Protein AF-A0A6L8HW48-F1 (afdb_monomer)

Secondary structure (DSSP, 8-state):
-----PPPP--------------------------------PPPS------------GGG-EE-TTHHHHHHTT-EEEEETTEEEEEESS-HHHHHHHHHHS------TTS------STTHHHHHHHHH-

pLDDT: mean 70.38, std 26.61, range [25.64, 97.94]

Mean predicted aligned error: 16.94 Å

Foldseek 3Di:
DDDDDDDDDDDDDDDDDDDDDDDDDPPPPPDPPDDDDDPDDDDDPDDDPDDDPDDADPVQAAEDPCNVVCVVLQFDWDDDPSYTHGDDSPDPVVVVVCVVVHDDDDDPRVDDDDDADDPCSVVVCVVVPD

Solvent-accessible surface area (backbone atoms only — not comparable to full-atom values): 9449 Å² total; per-residue (Å²): 140,86,83,82,84,81,81,84,83,81,86,74,87,86,82,91,83,86,87,90,80,94,80,80,85,77,72,78,69,77,81,75,77,81,82,80,78,77,93,71,77,86,78,79,94,76,81,85,92,76,85,85,84,73,81,80,50,81,96,58,50,44,69,50,94,57,45,68,58,41,54,76,62,52,38,42,74,41,81,53,97,54,28,54,37,79,71,36,63,69,63,59,67,61,51,52,54,42,60,75,75,48,92,78,87,80,93,62,80,87,56,88,83,85,88,81,77,66,95,56,39,64,60,56,51,44,77,75,75,107

Structure (mmCIF, N/CA/C/O backbone):
data_AF-A0A6L8HW48-F1
#
_entry.id   AF-A0A6L8HW48-F1
#
loop_
_atom_site.group_PDB
_atom_site.id
_atom_site.type_symbol
_atom_site.label_atom_id
_atom_site.label_alt_id
_atom_site.label_comp_id
_atom_site.label_asym_id
_atom_site.label_entity_id
_atom_site.label_seq_id
_atom_site.pdbx_PDB_ins_code
_atom_site.Cartn_x
_atom_site.Cartn_y
_atom_site.Cartn_z
_atom_site.occupancy
_atom_site.B_iso_or_equiv
_atom_site.auth_seq_id
_atom_site.auth_comp_id
_atom_site.auth_asym_id
_atom_site.auth_atom_id
_atom_site.pdbx_PDB_model_num
ATOM 1 N N . MET A 1 1 ? -16.927 -13.728 34.373 1.00 39.91 1 MET A N 1
ATOM 2 C CA . MET A 1 1 ? -17.908 -14.530 33.615 1.00 39.91 1 MET A CA 1
ATOM 3 C C . MET A 1 1 ? -17.991 -13.922 32.229 1.00 39.91 1 MET A C 1
ATOM 5 O O . MET A 1 1 ? -18.580 -12.863 32.068 1.00 39.91 1 MET A O 1
ATOM 9 N N . ASP A 1 2 ? -17.263 -14.525 31.297 1.00 37.25 2 ASP A N 1
ATOM 10 C CA . ASP A 1 2 ? -17.068 -14.074 29.919 1.00 37.25 2 ASP A CA 1
ATOM 11 C C . ASP A 1 2 ? -18.231 -14.562 29.037 1.00 37.25 2 ASP A C 1
ATOM 13 O O . ASP A 1 2 ? -18.612 -15.732 29.106 1.00 37.25 2 ASP A O 1
ATOM 17 N N . ARG A 1 3 ? -18.834 -13.664 28.251 1.00 39.44 3 ARG A N 1
ATOM 18 C CA . ARG A 1 3 ? -19.885 -13.991 27.274 1.00 39.44 3 ARG A CA 1
ATOM 19 C C . ARG A 1 3 ? -19.333 -13.753 25.873 1.00 39.44 3 ARG A C 1
ATOM 21 O O . ARG A 1 3 ? -19.621 -12.740 25.243 1.00 39.44 3 ARG A O 1
ATOM 28 N N . GLY A 1 4 ? -18.559 -14.722 25.393 1.00 32.00 4 GLY A N 1
ATOM 29 C CA . GLY A 1 4 ? -18.129 -14.803 24.003 1.00 32.00 4 GLY A CA 1
ATOM 30 C C . GLY A 1 4 ? -19.321 -15.005 23.066 1.00 32.00 4 GLY A C 1
ATOM 31 O O . GLY A 1 4 ? -20.006 -16.029 23.116 1.00 32.00 4 GLY A O 1
ATOM 32 N N . VAL A 1 5 ? -19.556 -14.030 22.192 1.00 41.38 5 VAL A N 1
ATOM 33 C CA . VAL A 1 5 ? -20.490 -14.153 21.071 1.00 41.38 5 VAL A CA 1
ATOM 34 C C . VAL A 1 5 ? -19.797 -14.957 19.970 1.00 41.38 5 VAL A C 1
ATOM 36 O O . VAL A 1 5 ? -18.801 -14.525 19.395 1.00 41.38 5 VAL A O 1
ATOM 39 N N . ARG A 1 6 ? -20.311 -16.160 19.701 1.00 35.25 6 ARG A N 1
ATOM 40 C CA . ARG A 1 6 ? -19.894 -17.019 18.586 1.00 35.25 6 ARG A CA 1
ATOM 41 C C . ARG A 1 6 ? -20.753 -16.699 17.363 1.00 35.25 6 ARG A C 1
ATOM 43 O O . ARG A 1 6 ? -21.971 -16.839 17.429 1.00 35.25 6 ARG A O 1
ATOM 50 N N . HIS A 1 7 ? -20.131 -16.341 16.243 1.00 34.19 7 HIS A N 1
ATOM 51 C CA . HIS A 1 7 ? -20.790 -16.363 14.935 1.00 34.19 7 HIS A CA 1
ATOM 52 C C . HIS A 1 7 ? -20.607 -17.746 14.288 1.00 34.19 7 HIS A C 1
ATOM 54 O O . HIS A 1 7 ? -19.470 -18.213 14.196 1.00 34.19 7 HIS A O 1
ATOM 60 N N . PRO A 1 8 ? -21.678 -18.427 13.837 1.00 33.81 8 PRO A N 1
ATOM 61 C CA . PRO A 1 8 ? -21.538 -19.690 13.124 1.00 33.81 8 PRO A CA 1
ATOM 62 C C . PRO A 1 8 ? -21.120 -19.450 11.666 1.00 33.81 8 PRO A C 1
ATOM 64 O O . PRO A 1 8 ? -21.827 -18.794 10.901 1.00 33.81 8 PRO A O 1
ATOM 67 N N . ALA A 1 9 ? -19.983 -20.030 11.278 1.00 31.95 9 ALA A N 1
ATOM 68 C CA . ALA A 1 9 ? -19.600 -20.205 9.884 1.00 31.95 9 ALA A CA 1
ATOM 69 C C . ALA A 1 9 ? -20.494 -21.285 9.255 1.00 31.95 9 ALA A C 1
ATOM 71 O O . ALA A 1 9 ? -20.514 -22.431 9.706 1.00 31.95 9 ALA A O 1
ATOM 72 N N . ARG A 1 10 ? -21.257 -20.918 8.224 1.00 31.28 10 ARG A N 1
ATOM 73 C CA . ARG A 1 10 ? -22.043 -21.864 7.429 1.00 31.28 10 ARG A CA 1
ATOM 74 C C . ARG A 1 10 ? -21.158 -22.379 6.297 1.00 31.28 10 ARG A C 1
ATOM 76 O O . ARG A 1 10 ? -20.728 -21.599 5.453 1.00 31.28 10 ARG A O 1
ATOM 83 N N . GLY A 1 11 ? -20.858 -23.674 6.330 1.00 27.97 11 GLY A N 1
ATOM 84 C CA . GLY A 1 11 ? -20.096 -24.362 5.294 1.00 27.97 11 GLY A CA 1
ATOM 85 C C . GLY A 1 11 ? -20.879 -24.513 3.991 1.00 27.97 11 GLY A C 1
ATOM 86 O O . GLY A 1 11 ? -22.104 -24.636 3.999 1.00 27.97 11 GLY A O 1
ATOM 87 N N . LEU A 1 12 ? -20.136 -24.550 2.890 1.00 34.75 12 LEU A N 1
ATOM 88 C CA . LEU A 1 12 ? -20.546 -25.158 1.633 1.00 34.75 12 LEU A CA 1
ATOM 89 C C . LEU A 1 12 ? -19.426 -26.125 1.231 1.00 34.75 12 LEU A C 1
ATOM 91 O O . LEU A 1 12 ? -18.308 -25.701 0.947 1.00 34.75 12 LEU A O 1
ATOM 95 N N . ALA A 1 13 ? -19.736 -27.424 1.263 1.00 31.58 13 ALA A N 1
ATOM 96 C CA . ALA A 1 13 ? -19.153 -28.387 0.332 1.00 31.58 13 ALA A CA 1
ATOM 97 C C . ALA A 1 13 ? -19.433 -27.861 -1.093 1.00 31.58 13 ALA A C 1
ATOM 99 O O . ALA A 1 13 ? -20.478 -27.253 -1.308 1.00 31.58 13 ALA A O 1
ATOM 100 N N . GLY A 1 14 ? -18.552 -27.940 -2.079 1.00 29.83 14 GLY A N 1
ATOM 101 C CA . GLY A 1 14 ? -17.594 -28.989 -2.376 1.00 29.83 14 GLY A CA 1
ATOM 102 C C . GLY A 1 14 ? -18.018 -29.526 -3.735 1.00 29.83 14 GLY A C 1
ATOM 103 O O . GLY A 1 14 ? -18.810 -30.450 -3.763 1.00 29.83 14 GLY A O 1
ATOM 104 N N . ASP A 1 15 ? -17.535 -28.904 -4.810 1.00 31.41 15 ASP A N 1
ATOM 105 C CA . ASP A 1 15 ? -17.577 -29.452 -6.165 1.00 31.41 15 ASP A CA 1
ATOM 106 C C . ASP A 1 15 ? -16.208 -29.181 -6.793 1.00 31.41 15 ASP A C 1
ATOM 108 O O . ASP A 1 15 ? -15.801 -28.040 -7.029 1.00 31.41 15 ASP A O 1
ATOM 112 N N . GLU A 1 16 ? -15.458 -30.264 -6.942 1.00 35.09 16 GLU A N 1
ATOM 113 C CA . GLU A 1 16 ? -14.157 -30.338 -7.583 1.00 35.09 16 GLU A CA 1
ATOM 114 C C . GLU A 1 16 ? -14.391 -30.627 -9.066 1.00 35.09 16 GLU A C 1
ATOM 116 O O . GLU A 1 16 ? -14.846 -31.711 -9.416 1.00 35.09 16 GLU A O 1
ATOM 121 N N . GLU A 1 17 ? -14.074 -29.675 -9.944 1.00 29.81 17 GLU A N 1
ATOM 122 C CA . GLU A 1 17 ? -13.806 -29.992 -11.346 1.00 29.81 17 GLU A CA 1
ATOM 123 C C . GLU A 1 17 ? -12.792 -29.003 -11.939 1.00 29.81 17 GLU A C 1
ATOM 125 O O . GLU A 1 17 ? -12.979 -27.785 -11.954 1.00 29.81 17 GLU A O 1
ATOM 130 N N . ALA A 1 18 ? -11.679 -29.553 -12.414 1.00 31.98 18 ALA A N 1
ATOM 131 C CA . ALA A 1 18 ? -10.664 -28.916 -13.247 1.00 31.98 18 ALA A CA 1
ATOM 132 C C . ALA A 1 18 ? -10.115 -30.001 -14.207 1.00 31.98 18 ALA A C 1
ATOM 134 O O . ALA A 1 18 ? -10.257 -31.180 -13.872 1.00 31.98 18 ALA A O 1
ATOM 135 N N . PRO A 1 19 ? -9.407 -29.686 -15.317 1.00 44.88 19 PRO A N 1
ATOM 136 C CA . PRO A 1 19 ? -9.037 -28.368 -15.844 1.00 44.88 19 PRO A CA 1
ATOM 137 C C . PRO A 1 19 ? -9.157 -28.213 -17.390 1.00 44.88 19 PRO A C 1
ATOM 139 O O . PRO A 1 19 ? -9.481 -29.136 -18.127 1.00 44.88 19 PRO A O 1
ATOM 142 N N . ASP A 1 20 ? -8.733 -27.023 -17.836 1.00 29.20 20 ASP A N 1
ATOM 143 C CA . ASP A 1 20 ? -7.979 -26.718 -19.070 1.00 29.20 20 ASP A CA 1
ATOM 144 C C . ASP A 1 20 ? -8.713 -25.994 -20.217 1.00 29.20 20 ASP A C 1
ATOM 146 O O . ASP A 1 20 ? -9.835 -26.313 -20.598 1.00 29.20 20 ASP A O 1
ATOM 150 N N . GLY A 1 21 ? -8.036 -24.987 -20.786 1.00 25.64 21 GLY A N 1
ATOM 151 C CA . GLY A 1 21 ? -8.490 -24.304 -22.001 1.00 25.64 21 GLY A CA 1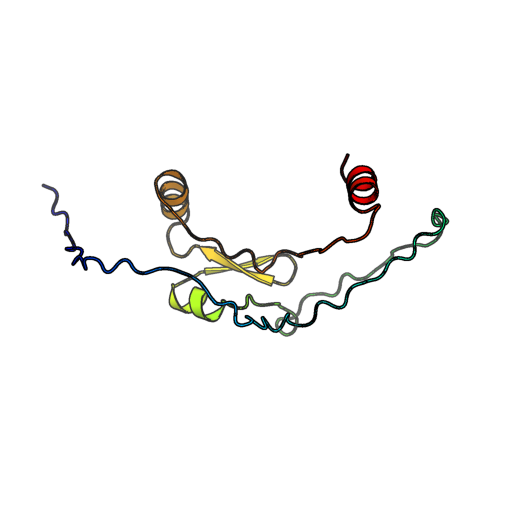
ATOM 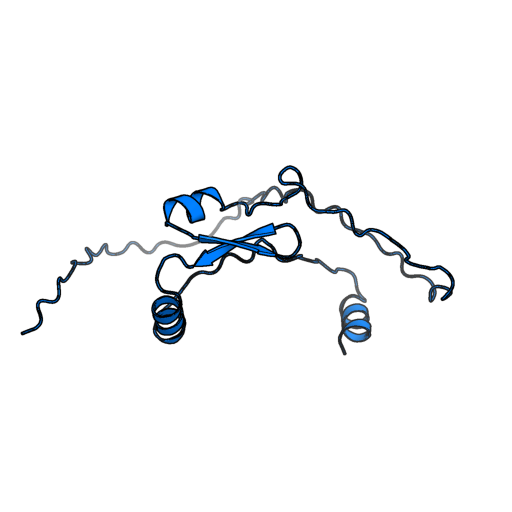152 C C . GLY A 1 21 ? -8.362 -22.779 -22.039 1.00 25.64 21 GLY A C 1
ATOM 153 O O . GLY A 1 21 ? -9.300 -22.090 -22.429 1.00 25.64 21 GLY A O 1
ATOM 154 N N . ALA A 1 22 ? -7.207 -22.236 -21.650 1.00 37.81 22 ALA A N 1
ATOM 155 C CA . ALA A 1 22 ? -6.626 -20.972 -22.128 1.00 37.81 22 ALA A CA 1
ATOM 156 C C . ALA A 1 22 ? -7.533 -19.987 -22.917 1.00 37.81 22 ALA A C 1
ATOM 158 O O . ALA A 1 22 ? -7.541 -19.999 -24.150 1.00 37.81 22 ALA A O 1
ATOM 159 N N . ARG A 1 23 ? -8.164 -19.001 -22.255 1.00 32.81 23 ARG A N 1
ATOM 160 C CA . ARG A 1 23 ? -8.627 -17.763 -22.926 1.00 32.81 23 ARG A CA 1
ATOM 161 C C . ARG A 1 23 ? -8.395 -16.493 -22.098 1.00 32.81 23 ARG A C 1
ATOM 163 O O . ARG A 1 23 ? -9.286 -15.938 -21.480 1.00 32.81 23 ARG A O 1
ATOM 170 N N . ARG A 1 24 ? -7.159 -15.998 -22.229 1.00 37.66 24 ARG A N 1
ATOM 171 C CA . ARG A 1 24 ? -6.766 -14.582 -22.388 1.00 37.66 24 ARG A CA 1
ATOM 172 C C . ARG A 1 24 ? -7.414 -13.571 -21.430 1.00 37.66 24 ARG A C 1
ATOM 174 O O . ARG A 1 24 ? -8.238 -12.753 -21.836 1.00 37.66 24 ARG A O 1
ATOM 181 N N . SER A 1 25 ? -6.864 -13.493 -20.225 1.00 34.22 25 SER A N 1
ATOM 182 C CA . SER A 1 25 ? -6.913 -12.289 -19.394 1.00 34.22 25 SER A CA 1
ATOM 183 C C . SER A 1 25 ? -6.091 -11.182 -20.064 1.00 34.22 25 SER A C 1
ATOM 185 O O . SER A 1 25 ? -4.880 -11.079 -19.888 1.00 34.22 25 SER A O 1
ATOM 187 N N . ARG A 1 26 ? -6.734 -10.350 -20.889 1.00 42.03 26 ARG A N 1
ATOM 188 C CA . ARG A 1 26 ? -6.196 -9.022 -21.212 1.00 42.03 26 ARG A CA 1
ATOM 189 C C . ARG A 1 26 ? -6.416 -8.138 -19.988 1.00 42.03 26 ARG A C 1
ATOM 191 O O . ARG A 1 26 ? -7.365 -7.360 -19.945 1.00 42.03 26 ARG A O 1
ATOM 198 N N . GLU A 1 27 ? -5.532 -8.256 -19.003 1.00 38.62 27 GLU A N 1
ATOM 199 C CA . GLU A 1 27 ? -5.335 -7.175 -18.046 1.00 38.62 27 GLU A CA 1
ATOM 200 C C . GLU A 1 27 ? -4.880 -5.955 -18.845 1.00 38.62 27 GLU A C 1
ATOM 202 O O . GLU A 1 27 ? -3.798 -5.921 -19.437 1.00 38.62 27 GLU A O 1
ATOM 207 N N . ARG A 1 28 ? -5.755 -4.951 -18.931 1.00 39.12 28 ARG A N 1
ATOM 208 C CA . ARG A 1 28 ? -5.368 -3.622 -19.388 1.00 39.12 28 ARG A CA 1
ATOM 209 C C . ARG A 1 28 ? -4.401 -3.078 -18.346 1.00 39.12 28 ARG A C 1
ATOM 211 O O . ARG A 1 28 ? -4.822 -2.479 -17.362 1.00 39.12 28 ARG A O 1
ATOM 218 N N . ALA A 1 29 ? -3.110 -3.304 -18.569 1.00 40.03 29 ALA A N 1
ATOM 219 C CA . ALA A 1 29 ? -2.056 -2.571 -17.900 1.00 40.03 29 ALA A CA 1
ATOM 220 C C . ALA A 1 29 ? -2.347 -1.079 -18.100 1.00 40.03 29 ALA A C 1
ATOM 222 O O . ALA A 1 29 ? -2.218 -0.549 -19.207 1.00 40.03 29 ALA A O 1
ATOM 223 N N . VAL A 1 30 ? -2.810 -0.418 -17.039 1.00 42.62 30 VAL A N 1
ATOM 224 C CA . VAL A 1 30 ? -2.826 1.041 -16.949 1.00 42.62 30 VAL A CA 1
ATOM 225 C C . VAL A 1 30 ? -1.411 1.485 -17.307 1.00 42.62 30 VAL A C 1
ATOM 227 O O . VAL A 1 30 ? -0.452 1.066 -16.664 1.00 42.62 30 VAL A O 1
ATOM 230 N N . GLY A 1 31 ? -1.291 2.197 -18.429 1.00 36.78 31 GLY A N 1
ATOM 231 C CA . GLY A 1 31 ? -0.069 2.296 -19.221 1.00 36.78 31 GLY A CA 1
ATOM 232 C C . GLY A 1 31 ? 1.151 2.780 -18.444 1.00 36.78 31 GLY A C 1
ATOM 233 O O . GLY A 1 31 ? 1.437 3.974 -18.398 1.00 36.78 31 GLY A O 1
ATOM 234 N N . LEU A 1 32 ? 1.931 1.839 -17.916 1.00 44.69 32 LEU A N 1
ATOM 235 C CA . LEU A 1 32 ? 3.321 2.070 -17.559 1.00 44.69 32 LEU A CA 1
ATOM 236 C C . LEU A 1 32 ? 4.090 2.226 -18.872 1.00 44.69 32 LEU A C 1
ATOM 238 O O . LEU A 1 32 ? 4.378 1.250 -19.564 1.00 44.69 32 LEU A O 1
ATOM 242 N N . ARG A 1 33 ? 4.390 3.472 -19.254 1.00 46.00 33 ARG A N 1
ATOM 243 C CA . ARG A 1 33 ? 5.348 3.728 -20.334 1.00 46.00 33 ARG A CA 1
ATOM 244 C C . ARG A 1 33 ? 6.694 3.155 -19.904 1.00 46.00 33 ARG A C 1
ATOM 246 O O . ARG A 1 33 ? 7.310 3.672 -18.975 1.00 46.00 33 ARG A O 1
ATOM 253 N N . ALA A 1 34 ? 7.145 2.106 -20.587 1.00 50.84 34 ALA A N 1
ATOM 254 C CA . ALA A 1 34 ? 8.491 1.585 -20.417 1.00 50.84 34 ALA A CA 1
ATOM 255 C C . ALA A 1 34 ? 9.498 2.705 -20.719 1.00 50.84 34 ALA A C 1
ATOM 257 O O . ALA A 1 34 ? 9.552 3.215 -21.840 1.00 50.84 34 ALA A O 1
ATOM 258 N N . GLN A 1 35 ? 10.283 3.109 -19.721 1.00 55.38 35 GLN A N 1
ATOM 259 C CA . GLN A 1 35 ? 11.474 3.905 -19.985 1.00 55.38 35 GLN A CA 1
ATOM 260 C C . GLN A 1 35 ? 12.552 2.959 -20.504 1.00 55.38 35 GLN A C 1
ATOM 262 O O . GLN A 1 35 ? 13.035 2.090 -19.783 1.00 55.38 35 GLN A O 1
ATOM 267 N N . ARG A 1 36 ? 12.904 3.110 -21.782 1.00 49.44 36 ARG A N 1
ATOM 268 C CA . ARG A 1 36 ? 14.033 2.407 -22.384 1.00 49.44 36 ARG A CA 1
ATOM 269 C C . ARG A 1 36 ? 15.291 3.215 -22.089 1.00 49.44 36 ARG A C 1
ATOM 271 O O . ARG A 1 36 ? 15.467 4.285 -22.662 1.00 49.44 36 ARG A O 1
ATOM 278 N N . VAL A 1 37 ? 16.144 2.714 -21.203 1.00 55.56 37 VAL A N 1
ATOM 279 C CA . VAL A 1 37 ? 17.500 3.247 -21.025 1.00 55.56 37 VAL A CA 1
ATOM 280 C C . VAL A 1 37 ? 18.386 2.540 -22.057 1.00 55.56 37 VAL A C 1
ATOM 282 O O . VAL A 1 37 ? 18.503 1.316 -21.991 1.00 55.56 37 VAL A O 1
ATOM 285 N N . PRO A 1 38 ? 18.942 3.241 -23.062 1.00 41.56 38 PRO A N 1
ATOM 286 C CA . PRO A 1 38 ? 19.879 2.619 -23.986 1.00 41.56 38 PRO A CA 1
ATOM 287 C C . PRO A 1 38 ? 21.150 2.209 -23.233 1.00 41.56 38 PRO A C 1
ATOM 289 O O . PRO A 1 38 ? 21.686 2.988 -22.448 1.00 41.56 38 PRO A O 1
ATOM 292 N N . GLY A 1 39 ? 21.641 0.994 -23.481 1.00 46.44 39 GLY A N 1
ATOM 293 C CA . GLY A 1 39 ? 22.958 0.572 -23.014 1.00 46.44 39 GLY A CA 1
ATOM 294 C C . GLY A 1 39 ? 24.038 1.324 -23.787 1.00 46.44 39 GLY A C 1
ATOM 295 O O . GLY A 1 39 ? 24.252 1.050 -24.964 1.00 46.44 39 GLY A O 1
ATOM 296 N N . GLY A 1 40 ? 24.691 2.292 -23.146 1.00 45.50 40 GLY A N 1
ATOM 297 C CA . GLY A 1 40 ? 25.810 3.015 -23.743 1.00 45.50 40 GLY A CA 1
ATOM 298 C C . GLY A 1 40 ? 26.432 4.038 -22.798 1.00 45.50 40 GLY A C 1
ATOM 299 O O . GLY A 1 40 ? 25.837 5.083 -22.573 1.00 45.50 40 GLY A O 1
ATOM 300 N N . GLY A 1 41 ? 27.642 3.730 -22.313 1.00 46.62 41 GLY A N 1
ATOM 301 C CA . GLY A 1 41 ? 28.618 4.675 -21.753 1.00 46.62 41 GLY A CA 1
ATOM 302 C C . GLY A 1 41 ? 28.276 5.304 -20.397 1.00 46.62 41 GLY A C 1
ATOM 303 O O . GLY A 1 41 ? 27.202 5.859 -20.198 1.00 46.62 41 GLY A O 1
ATOM 304 N N . ALA A 1 42 ? 29.222 5.258 -19.456 1.00 45.22 42 ALA A N 1
ATOM 305 C CA . ALA A 1 42 ? 29.107 5.937 -18.166 1.00 45.22 42 ALA A CA 1
ATOM 306 C C . ALA A 1 42 ? 28.821 7.446 -18.353 1.00 45.22 42 ALA A C 1
ATOM 308 O O . ALA A 1 42 ? 29.542 8.099 -19.111 1.00 45.22 42 ALA A O 1
ATOM 309 N N . PRO A 1 43 ? 27.804 8.024 -17.685 1.00 45.31 43 PRO A N 1
ATOM 310 C CA . PRO A 1 43 ? 27.504 9.440 -17.832 1.00 45.31 43 PRO A CA 1
ATOM 311 C C . PRO A 1 43 ? 28.541 10.307 -17.109 1.00 45.31 43 PRO A C 1
ATOM 313 O O . PRO A 1 43 ? 28.891 10.066 -15.950 1.00 45.31 43 PRO A O 1
ATOM 316 N N . ASP A 1 44 ? 28.989 11.346 -17.811 1.00 47.50 44 ASP A N 1
ATOM 317 C CA . ASP A 1 44 ? 29.785 12.452 -17.288 1.00 47.50 44 ASP A CA 1
ATOM 318 C C . ASP A 1 44 ? 29.104 13.069 -16.049 1.00 47.50 44 ASP A C 1
ATOM 320 O O . ASP A 1 44 ? 27.948 13.511 -16.089 1.00 47.50 44 ASP A O 1
ATOM 324 N N . ARG A 1 45 ? 29.815 13.054 -14.912 1.00 50.69 45 ARG A N 1
ATOM 325 C CA . ARG A 1 45 ? 29.362 13.580 -13.613 1.00 50.69 45 ARG A CA 1
ATOM 326 C C . ARG A 1 45 ? 29.428 15.102 -13.634 1.00 50.69 45 ARG A C 1
ATOM 328 O O . ARG A 1 45 ? 30.291 15.709 -13.008 1.00 50.69 45 ARG A O 1
ATOM 335 N N . GLY A 1 46 ? 28.496 15.727 -14.336 1.00 47.69 46 GLY A N 1
ATOM 336 C CA . GLY A 1 46 ? 28.594 17.157 -14.576 1.00 47.69 46 GLY A CA 1
ATOM 337 C C . GLY A 1 46 ? 27.279 17.850 -14.867 1.00 47.69 46 GLY A C 1
ATOM 338 O O . GLY A 1 46 ? 27.220 18.602 -15.829 1.00 47.69 46 GLY A O 1
ATOM 339 N N . ARG A 1 47 ? 26.221 17.669 -14.057 1.00 45.84 47 ARG A N 1
ATOM 340 C CA . ARG A 1 47 ? 25.167 18.700 -13.956 1.00 45.84 47 ARG A CA 1
ATOM 341 C C . ARG A 1 47 ? 24.264 18.567 -12.728 1.00 45.84 47 ARG A C 1
ATOM 343 O O . ARG A 1 47 ? 23.769 17.503 -12.381 1.00 45.84 47 ARG A O 1
ATOM 350 N N . ARG A 1 48 ? 24.090 19.720 -12.081 1.00 49.94 48 ARG A N 1
ATOM 351 C CA . ARG A 1 48 ? 23.400 19.997 -10.817 1.00 49.94 48 ARG A CA 1
ATOM 352 C C . ARG A 1 48 ? 21.915 19.618 -10.867 1.00 49.94 48 ARG A C 1
ATOM 354 O O . ARG A 1 48 ? 21.165 20.199 -11.645 1.00 49.94 48 ARG A O 1
ATOM 361 N N . ALA A 1 49 ? 21.477 18.735 -9.972 1.00 43.09 49 ALA A N 1
ATOM 362 C CA . ALA A 1 49 ? 20.063 18.535 -9.662 1.00 43.09 49 ALA A CA 1
ATOM 363 C C . ALA A 1 49 ? 19.644 19.508 -8.547 1.00 43.09 49 ALA A C 1
ATOM 365 O O . ALA A 1 49 ? 19.545 19.133 -7.380 1.00 43.09 49 ALA A O 1
ATOM 366 N N . THR A 1 50 ? 19.434 20.778 -8.898 1.00 47.81 50 THR A N 1
ATOM 367 C CA . THR A 1 50 ? 18.887 21.772 -7.966 1.00 47.81 50 THR A CA 1
ATOM 368 C C . THR A 1 50 ? 17.430 22.062 -8.315 1.00 47.81 50 THR A C 1
ATOM 370 O O . THR A 1 50 ? 17.124 22.477 -9.426 1.00 47.81 50 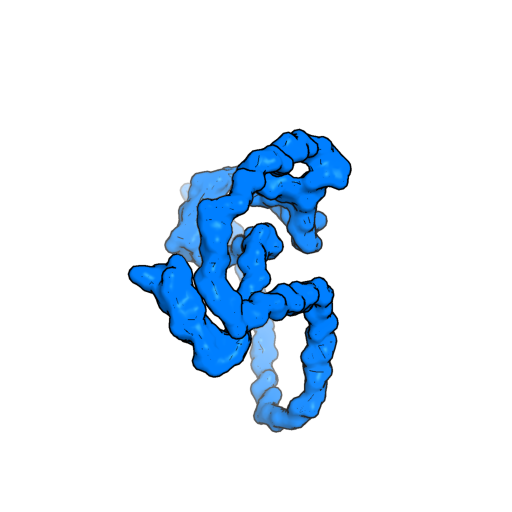THR A O 1
ATOM 373 N N . ALA A 1 51 ? 16.579 21.897 -7.299 1.00 51.81 51 ALA A N 1
ATOM 374 C CA . ALA A 1 51 ? 15.215 22.407 -7.151 1.00 51.81 51 ALA A CA 1
ATOM 375 C C . ALA A 1 51 ? 14.077 21.706 -7.920 1.00 51.81 51 ALA A C 1
ATOM 377 O O . ALA A 1 51 ? 13.716 22.079 -9.030 1.00 51.81 51 ALA A O 1
ATOM 378 N N . LEU A 1 52 ? 13.361 20.829 -7.205 1.00 49.34 52 LEU A N 1
ATOM 379 C CA . LEU A 1 52 ? 11.898 20.802 -7.290 1.00 49.34 52 LEU A CA 1
ATOM 380 C C . LEU A 1 52 ? 11.276 20.353 -5.956 1.00 49.34 52 LEU A C 1
ATOM 382 O O . LEU A 1 52 ? 10.826 19.224 -5.794 1.00 49.34 52 LEU A O 1
ATOM 386 N N . ARG A 1 53 ? 11.243 21.246 -4.964 1.00 53.50 53 ARG A N 1
ATOM 387 C CA . ARG A 1 53 ? 10.343 21.097 -3.810 1.00 53.50 53 ARG A CA 1
ATOM 388 C C . ARG A 1 53 ? 9.108 21.957 -4.089 1.00 53.50 53 ARG A C 1
ATOM 390 O O . ARG A 1 53 ? 9.016 23.077 -3.604 1.00 53.50 53 ARG A O 1
ATOM 397 N N . ARG A 1 54 ? 8.189 21.471 -4.934 1.00 56.00 54 ARG A N 1
ATOM 398 C CA . ARG A 1 54 ? 6.845 22.071 -5.016 1.00 56.00 54 ARG A CA 1
ATOM 399 C C . ARG A 1 54 ? 6.117 21.762 -3.710 1.00 56.00 54 ARG A C 1
ATOM 401 O O . ARG A 1 54 ? 6.060 20.601 -3.310 1.00 56.00 54 ARG A O 1
ATOM 408 N N . GLY A 1 55 ? 5.587 22.794 -3.056 1.00 53.41 55 GLY A N 1
ATOM 409 C CA . GLY A 1 55 ? 4.640 22.621 -1.956 1.00 53.41 55 GLY A CA 1
ATOM 410 C C . GLY A 1 55 ? 3.428 21.818 -2.431 1.00 53.41 55 GLY A C 1
ATOM 411 O O . GLY A 1 55 ? 2.956 22.013 -3.551 1.00 53.41 55 GLY A O 1
ATOM 412 N N . VAL A 1 56 ? 2.966 20.882 -1.605 1.00 53.62 56 VAL A N 1
ATOM 413 C CA . VAL A 1 56 ? 1.794 20.052 -1.902 1.00 53.62 56 VAL A CA 1
ATOM 414 C C . VAL A 1 56 ? 0.549 20.849 -1.517 1.00 53.62 56 VAL A C 1
ATOM 416 O O . VAL A 1 56 ? 0.312 21.088 -0.337 1.00 53.62 56 VAL A O 1
ATOM 419 N N . THR A 1 57 ? -0.225 21.296 -2.504 1.00 52.22 57 THR A N 1
ATOM 420 C CA . THR A 1 57 ? -1.599 21.787 -2.303 1.00 52.22 57 THR A CA 1
ATOM 421 C C . THR A 1 57 ? -2.565 20.596 -2.274 1.00 52.22 57 THR A C 1
ATOM 423 O O . THR A 1 57 ? -2.228 19.537 -2.802 1.00 52.22 57 THR A O 1
ATOM 426 N N . GLU A 1 58 ? -3.767 20.730 -1.697 1.00 54.78 58 GLU A N 1
ATOM 427 C CA . GLU A 1 58 ? -4.761 19.633 -1.644 1.00 54.78 58 GLU A CA 1
ATOM 428 C C . GLU A 1 58 ? -5.106 19.052 -3.026 1.00 54.78 58 GLU A C 1
ATOM 430 O O . GLU A 1 58 ? -5.249 17.839 -3.171 1.00 54.78 58 GLU A O 1
ATOM 435 N N . ALA A 1 59 ? -5.144 19.895 -4.064 1.00 60.12 59 ALA A N 1
ATOM 436 C CA . ALA A 1 59 ? -5.331 19.477 -5.457 1.00 60.12 59 ALA A CA 1
ATOM 437 C C . ALA A 1 59 ? -4.153 18.650 -6.028 1.00 60.12 59 ALA A C 1
ATOM 439 O O . ALA A 1 59 ? -4.267 18.079 -7.108 1.00 60.12 59 ALA A O 1
ATOM 440 N N . GLY A 1 60 ? -3.022 18.588 -5.318 1.00 73.62 60 GLY A N 1
ATOM 441 C CA . GLY A 1 60 ? -1.822 17.822 -5.661 1.00 73.62 60 GLY A CA 1
ATOM 442 C C . GLY A 1 60 ? -1.564 16.609 -4.761 1.00 73.62 60 GLY A C 1
ATOM 443 O O . GLY A 1 60 ? -0.470 16.048 -4.821 1.00 73.62 60 GLY A O 1
ATOM 444 N N . ILE A 1 61 ? -2.521 16.215 -3.912 1.00 87.25 61 ILE A N 1
ATOM 445 C CA . ILE A 1 61 ? -2.391 15.036 -3.045 1.00 87.25 61 ILE A CA 1
ATOM 446 C C . ILE A 1 61 ? -2.899 13.796 -3.783 1.00 87.25 61 ILE A C 1
ATOM 448 O O . ILE A 1 61 ? -4.073 13.693 -4.139 1.00 87.25 61 ILE A O 1
ATOM 452 N N . ASN A 1 62 ? -2.019 12.815 -3.964 1.00 93.06 62 ASN A N 1
ATOM 453 C CA . ASN A 1 62 ? -2.374 11.525 -4.539 1.00 93.06 62 ASN A CA 1
ATOM 454 C C . ASN A 1 62 ? -3.226 10.702 -3.561 1.00 93.06 62 ASN A C 1
ATOM 456 O O . ASN A 1 62 ? -2.983 10.695 -2.351 1.00 93.06 62 ASN A O 1
ATOM 460 N N . ARG A 1 63 ? -4.195 9.954 -4.093 1.00 95.12 63 ARG A N 1
ATOM 461 C CA . ARG A 1 63 ? -5.036 9.017 -3.333 1.00 95.12 63 ARG A CA 1
ATOM 462 C C . ARG A 1 63 ? -4.855 7.602 -3.864 1.00 95.12 63 ARG A C 1
ATOM 464 O O . ARG A 1 63 ? -4.643 7.406 -5.058 1.00 95.12 63 ARG A O 1
ATOM 471 N N . LEU A 1 64 ? -4.951 6.622 -2.970 1.00 94.81 64 LEU A N 1
ATOM 472 C CA . LEU A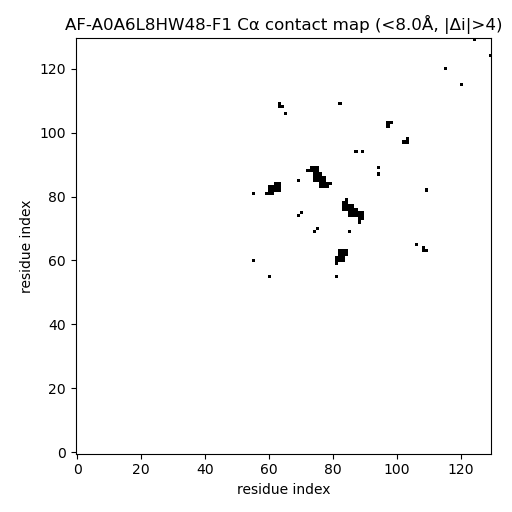 1 64 ? -4.918 5.207 -3.338 1.00 94.81 64 LEU A CA 1
ATOM 473 C C . LEU A 1 64 ? -6.146 4.839 -4.179 1.00 94.81 64 LEU A C 1
ATOM 475 O O . LEU A 1 64 ? -7.221 5.406 -3.997 1.00 94.81 64 LEU A O 1
ATOM 479 N N . ALA A 1 65 ? -6.012 3.840 -5.053 1.00 95.19 65 ALA A N 1
ATOM 480 C CA . ALA A 1 65 ? -7.146 3.331 -5.829 1.00 95.19 65 ALA A CA 1
ATOM 481 C C . ALA A 1 65 ? -8.279 2.815 -4.921 1.00 95.19 65 ALA A C 1
ATOM 483 O O . ALA A 1 65 ? -9.452 2.963 -5.249 1.00 95.19 65 ALA A O 1
ATOM 484 N N . LEU A 1 66 ? -7.928 2.274 -3.749 1.00 96.62 66 LEU A N 1
ATOM 485 C CA . LEU A 1 66 ? -8.869 1.778 -2.743 1.00 96.62 66 LEU A CA 1
ATOM 486 C C . LEU A 1 66 ? -9.255 2.835 -1.694 1.00 96.62 66 LEU A C 1
ATOM 488 O O . LEU A 1 66 ? -9.751 2.485 -0.629 1.00 96.62 66 LEU A O 1
ATOM 492 N N . HIS A 1 67 ? -9.055 4.130 -1.961 1.00 96.38 67 HIS A N 1
ATOM 493 C CA . HIS A 1 67 ? -9.300 5.180 -0.965 1.00 96.38 67 HIS A CA 1
ATOM 494 C C . HIS A 1 67 ? -10.721 5.162 -0.382 1.00 96.38 67 HIS A C 1
ATOM 496 O O . HIS A 1 67 ? -10.871 5.236 0.832 1.00 96.38 67 HIS A O 1
ATOM 502 N N . ALA A 1 68 ? -11.745 4.990 -1.223 1.00 97.25 68 ALA A N 1
ATOM 503 C CA . ALA A 1 68 ? -13.134 4.918 -0.768 1.00 97.25 68 ALA A CA 1
ATOM 504 C C . ALA A 1 68 ? -13.415 3.676 0.099 1.00 97.25 68 ALA A C 1
ATOM 506 O O . ALA A 1 68 ? -14.226 3.738 1.018 1.00 97.25 68 ALA A O 1
ATOM 507 N N . VAL A 1 69 ? -12.725 2.557 -0.160 1.00 97.81 69 VAL A N 1
ATOM 508 C CA . VAL A 1 69 ? -12.820 1.351 0.679 1.00 97.81 69 VAL A CA 1
ATOM 509 C C . VAL A 1 69 ? -12.237 1.638 2.060 1.00 97.81 69 VAL A C 1
ATOM 511 O O . VAL A 1 69 ? -12.859 1.308 3.063 1.00 97.81 69 VAL A O 1
ATOM 514 N N . HIS A 1 70 ? -11.088 2.313 2.117 1.00 97.81 70 HIS A N 1
ATOM 515 C CA . HIS A 1 70 ? -10.474 2.715 3.384 1.00 9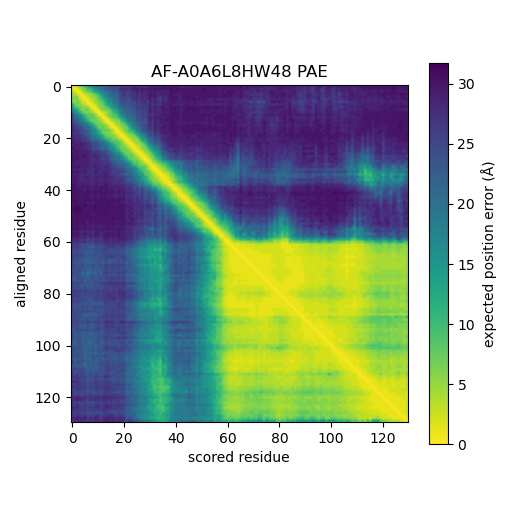7.81 70 HIS A CA 1
ATOM 516 C C . HIS A 1 70 ? -11.377 3.664 4.178 1.00 97.81 70 HIS A C 1
ATOM 518 O O . HIS A 1 70 ? -11.553 3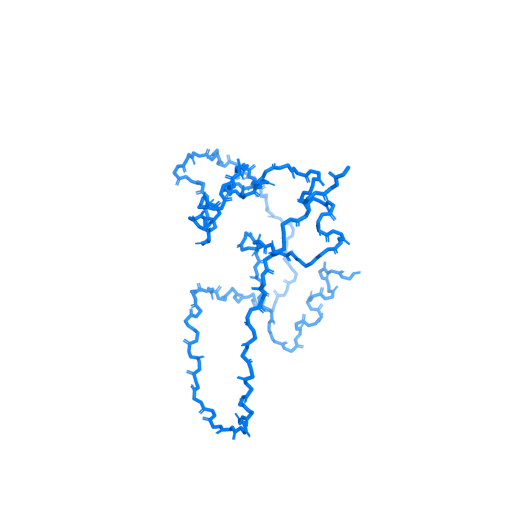.468 5.376 1.00 97.81 70 HIS A O 1
ATOM 524 N N . GLU A 1 71 ? -12.000 4.647 3.518 1.00 97.75 71 GLU A N 1
ATOM 525 C CA . GLU A 1 71 ? -12.969 5.548 4.163 1.00 97.75 71 GLU A CA 1
ATOM 526 C C . GLU A 1 71 ? -14.176 4.778 4.720 1.00 97.75 71 GLU A C 1
ATOM 528 O O . GLU A 1 71 ? -14.555 4.988 5.871 1.00 97.75 71 GLU A O 1
ATOM 533 N N . ALA A 1 72 ? -14.737 3.837 3.954 1.00 97.94 72 ALA A N 1
ATOM 534 C CA . ALA A 1 72 ? -15.869 3.019 4.394 1.00 97.94 72 ALA A CA 1
ATOM 535 C C . ALA A 1 72 ? -15.534 2.095 5.580 1.00 97.94 72 ALA A C 1
ATOM 537 O O . ALA A 1 72 ? -16.409 1.796 6.389 1.00 97.94 72 ALA A O 1
ATO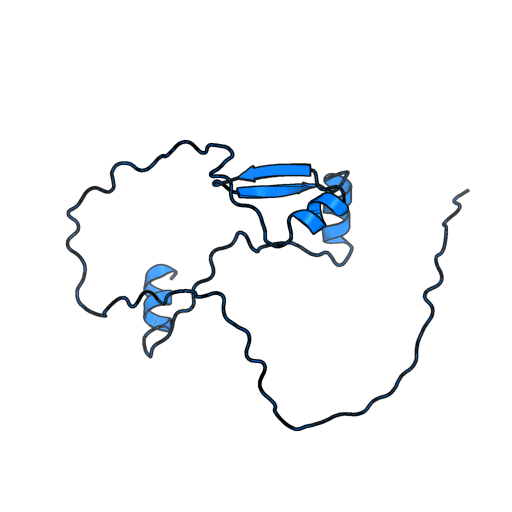M 538 N N . LEU A 1 73 ? -14.276 1.660 5.698 1.00 96.62 73 LEU A N 1
ATOM 539 C CA . LEU A 1 73 ? -13.779 0.862 6.824 1.00 96.62 73 LEU A CA 1
ATOM 540 C C . LEU A 1 73 ? -13.389 1.709 8.048 1.00 96.62 73 LEU A C 1
ATOM 542 O O . LEU A 1 73 ? -12.949 1.149 9.047 1.00 96.62 73 LEU A O 1
ATOM 546 N N . GLY A 1 74 ? -13.545 3.036 7.992 1.00 96.94 74 GLY A N 1
ATOM 547 C CA . GLY A 1 74 ? -13.257 3.927 9.118 1.00 96.94 74 GLY A CA 1
ATOM 548 C C . GLY A 1 74 ? -11.788 4.324 9.251 1.00 96.94 74 GLY A C 1
ATOM 549 O O . GLY A 1 74 ? -11.352 4.677 10.344 1.00 96.94 74 GLY A O 1
ATOM 550 N N . ALA A 1 75 ? -11.017 4.281 8.160 1.00 97.56 75 ALA A N 1
ATOM 551 C CA . ALA A 1 75 ? -9.618 4.679 8.205 1.00 97.56 75 ALA A CA 1
ATOM 552 C C . ALA A 1 75 ? -9.445 6.147 8.628 1.00 97.56 75 ALA A C 1
ATOM 554 O O . ALA A 1 75 ? -10.055 7.063 8.068 1.00 97.56 75 ALA A O 1
ATOM 555 N N . THR A 1 76 ? -8.514 6.383 9.544 1.00 96.88 76 THR A N 1
ATOM 556 C CA . THR A 1 76 ? -7.846 7.674 9.695 1.00 96.88 76 THR A CA 1
ATOM 557 C C . THR A 1 76 ? -6.744 7.788 8.642 1.00 96.88 76 THR A C 1
ATOM 559 O O . THR A 1 76 ? -6.191 6.786 8.184 1.00 96.88 76 THR A O 1
ATOM 562 N N . PHE A 1 77 ? -6.426 9.009 8.205 1.00 96.31 77 PHE A N 1
ATOM 563 C CA . PHE A 1 77 ? -5.480 9.219 7.109 1.00 96.31 77 PHE A CA 1
ATOM 564 C C . PHE A 1 77 ? -4.354 10.170 7.487 1.00 96.31 77 PHE A C 1
ATOM 566 O O . PHE A 1 77 ? -4.594 11.243 8.038 1.00 96.31 77 PHE A O 1
ATOM 573 N N . ARG A 1 78 ? -3.141 9.836 7.040 1.00 95.06 78 ARG A N 1
ATOM 574 C CA . ARG A 1 78 ? -1.949 10.681 7.157 1.00 95.06 78 ARG A CA 1
ATOM 575 C C . ARG A 1 78 ? -1.395 11.084 5.798 1.00 95.06 78 ARG A C 1
ATOM 577 O O . ARG A 1 78 ? -1.496 10.338 4.819 1.00 95.06 78 ARG A O 1
ATOM 584 N N . MET A 1 79 ? -0.738 12.241 5.751 1.00 94.62 79 MET A N 1
ATOM 585 C CA . MET A 1 79 ? 0.025 12.665 4.576 1.00 94.62 79 MET A CA 1
ATOM 586 C C . MET A 1 79 ? 1.443 12.111 4.619 1.00 94.62 79 MET A C 1
ATOM 588 O O . MET A 1 79 ? 2.172 12.317 5.589 1.00 94.62 79 MET A O 1
ATOM 592 N N . ARG A 1 80 ? 1.872 11.449 3.540 1.00 90.69 80 ARG A N 1
ATOM 593 C CA . ARG A 1 80 ? 3.264 11.009 3.377 1.00 90.69 80 ARG A CA 1
ATOM 594 C C . ARG A 1 80 ? 3.686 11.079 1.918 1.00 90.69 80 ARG A C 1
ATOM 596 O O . ARG A 1 80 ? 3.064 10.462 1.064 1.00 90.69 80 ARG A O 1
ATOM 603 N N . GLY A 1 81 ? 4.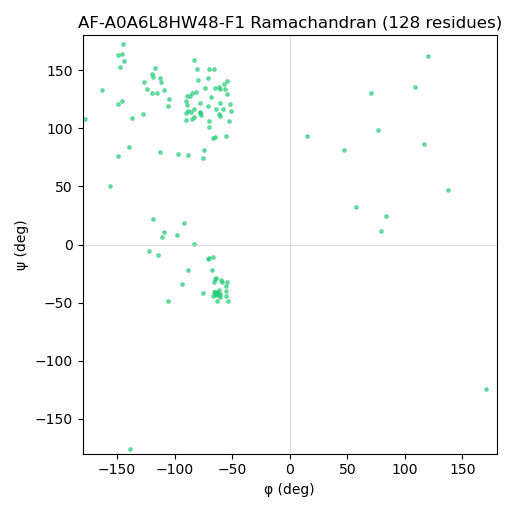763 11.813 1.630 1.00 87.75 81 GLY A N 1
ATOM 604 C CA . GLY A 1 81 ? 5.350 11.863 0.284 1.00 87.75 81 GLY A CA 1
ATOM 605 C C . GLY A 1 81 ? 4.376 12.318 -0.811 1.00 87.75 81 GLY A C 1
ATOM 606 O O . GLY A 1 81 ? 4.460 11.828 -1.931 1.00 87.75 81 GLY A O 1
ATOM 607 N N . GLY A 1 82 ? 3.427 13.202 -0.483 1.00 90.69 82 GLY A N 1
ATOM 608 C CA . GLY A 1 82 ? 2.386 13.651 -1.415 1.00 90.69 82 GLY A CA 1
ATOM 609 C C . GLY A 1 82 ? 1.217 12.676 -1.599 1.00 90.69 82 GLY A C 1
ATOM 610 O O . GLY A 1 82 ? 0.425 12.870 -2.513 1.00 90.69 82 GLY A O 1
ATOM 611 N N . TRP A 1 83 ? 1.095 11.644 -0.759 1.00 94.62 83 TRP A N 1
ATOM 612 C CA . TRP A 1 83 ? -0.036 10.715 -0.742 1.00 94.62 83 TRP A CA 1
ATOM 613 C C . TRP A 1 83 ? -0.872 10.854 0.530 1.00 94.62 83 TRP A C 1
ATOM 615 O O . TRP A 1 83 ? -0.314 11.018 1.619 1.00 94.62 83 TRP A O 1
ATOM 625 N N . ARG A 1 84 ? -2.194 10.700 0.390 1.00 95.50 84 ARG A N 1
ATOM 626 C CA . ARG A 1 84 ? -3.141 10.464 1.488 1.00 95.50 84 ARG A CA 1
ATOM 627 C C . ARG A 1 84 ? -3.284 8.966 1.722 1.00 95.50 84 ARG A C 1
ATOM 629 O O . ARG A 1 84 ? -3.888 8.271 0.906 1.00 95.50 84 ARG A O 1
ATOM 636 N N . LEU A 1 85 ? -2.717 8.479 2.822 1.00 96.38 85 LEU A N 1
ATOM 637 C CA . LEU A 1 85 ? -2.608 7.051 3.124 1.00 96.38 85 LEU A CA 1
ATOM 638 C C . LEU A 1 85 ? -3.356 6.707 4.415 1.00 96.38 85 LEU A C 1
ATOM 640 O O . LEU A 1 85 ? -3.321 7.530 5.332 1.00 96.38 85 LEU A O 1
ATOM 644 N N . PRO A 1 86 ? -4.001 5.530 4.503 1.00 96.56 86 PRO A N 1
ATOM 645 C CA . PRO A 1 86 ? -4.593 5.064 5.750 1.00 96.56 86 PRO A CA 1
ATOM 646 C C . PRO A 1 86 ? -3.497 4.891 6.813 1.00 96.56 86 PRO A C 1
ATOM 648 O O . PRO A 1 86 ? -2.405 4.396 6.511 1.00 96.56 86 PRO A O 1
ATOM 651 N N . GLU A 1 87 ? -3.770 5.361 8.027 1.00 95.19 87 GLU A N 1
ATOM 652 C CA . GLU A 1 87 ? -2.874 5.281 9.185 1.00 95.19 87 GLU A CA 1
ATOM 653 C C . GLU A 1 87 ? -3.341 4.231 10.196 1.00 95.19 87 GLU A C 1
ATOM 655 O O . GLU A 1 87 ? -2.534 3.387 10.575 1.00 95.19 87 GLU A O 1
ATOM 660 N N . SER A 1 88 ? -4.622 4.252 10.568 1.00 95.00 88 SER A N 1
ATOM 661 C CA . SER A 1 88 ? -5.283 3.236 11.398 1.00 95.00 88 SER A CA 1
ATOM 662 C C . SER A 1 88 ? -6.765 3.123 11.031 1.00 95.00 88 SER A C 1
ATOM 664 O O . SER A 1 88 ? -7.316 4.033 10.416 1.00 95.00 88 SER A O 1
ATOM 666 N N . TYR A 1 89 ? -7.416 2.036 11.428 1.00 95.94 89 TYR A N 1
ATOM 667 C CA . TYR A 1 89 ? -8.865 1.789 11.357 1.00 95.94 89 TYR A CA 1
ATOM 668 C C . TYR A 1 89 ? -9.522 1.765 12.752 1.00 95.94 89 TYR A C 1
ATOM 670 O O . TYR A 1 89 ? -10.706 1.460 12.891 1.00 95.94 89 TYR A O 1
ATOM 678 N N . GLY A 1 90 ? -8.753 2.085 13.793 1.00 92.88 90 GLY A N 1
ATOM 679 C CA . GLY A 1 90 ? -9.180 2.138 15.183 1.00 92.88 90 GLY A CA 1
ATOM 680 C C . GLY A 1 90 ? -7.975 2.309 16.105 1.00 92.88 90 GLY A C 1
ATOM 681 O O . GLY A 1 90 ? -7.195 3.254 15.951 1.00 92.88 90 GLY A O 1
ATOM 682 N N . ASP A 1 91 ? -7.834 1.391 17.061 1.00 94.06 91 ASP A N 1
ATOM 683 C CA . ASP A 1 91 ? -6.694 1.322 17.976 1.00 94.06 91 ASP A CA 1
ATOM 684 C C . ASP A 1 91 ? -5.474 0.699 17.277 1.00 94.06 91 ASP A C 1
ATOM 686 O O . ASP A 1 91 ? -5.470 -0.483 16.928 1.00 94.06 91 ASP A O 1
ATOM 690 N N . GLY A 1 92 ? -4.423 1.501 17.091 1.00 91.25 92 GLY A N 1
ATOM 691 C CA . GLY A 1 92 ? -3.197 1.071 16.420 1.00 91.25 92 GLY A CA 1
ATOM 692 C C . GLY A 1 92 ? -2.423 -0.033 17.154 1.00 91.25 92 GLY A C 1
ATOM 693 O O . GLY A 1 92 ? -1.757 -0.833 16.495 1.00 91.25 92 GLY A O 1
ATOM 694 N N . GLU A 1 93 ? -2.509 -0.115 18.486 1.00 93.00 93 GLU A N 1
ATOM 695 C CA . GLU A 1 93 ? -1.840 -1.168 19.263 1.00 93.00 93 GLU A CA 1
ATOM 696 C C . GLU A 1 93 ? -2.581 -2.506 19.127 1.00 93.00 93 GLU A C 1
ATOM 698 O O . GLU A 1 93 ? -1.936 -3.538 18.914 1.00 93.00 93 GLU A O 1
ATOM 703 N N . ASP A 1 94 ? -3.925 -2.507 19.163 1.00 94.25 94 ASP A N 1
ATOM 704 C CA . ASP A 1 94 ? -4.706 -3.726 18.875 1.00 94.25 94 ASP A CA 1
ATOM 705 C C . ASP A 1 94 ? -4.489 -4.170 17.426 1.00 94.25 94 ASP A C 1
ATOM 707 O O . ASP A 1 94 ? -4.217 -5.346 17.179 1.00 94.25 94 ASP A O 1
ATOM 711 N N . GLU A 1 95 ? -4.504 -3.238 16.464 1.00 93.25 95 GLU A N 1
ATOM 712 C CA . GLU A 1 95 ? -4.165 -3.539 15.070 1.00 93.25 95 GLU A CA 1
ATOM 713 C C . GLU A 1 95 ? -2.794 -4.213 14.973 1.00 93.25 95 GLU A C 1
ATOM 715 O O . GLU A 1 95 ? -2.675 -5.277 14.362 1.00 93.25 95 GLU A O 1
ATOM 720 N N . TYR A 1 96 ? -1.767 -3.669 15.632 1.00 93.31 96 TYR A N 1
ATOM 721 C CA . TYR A 1 96 ? -0.434 -4.265 15.636 1.00 93.31 96 TYR A CA 1
ATOM 722 C C . TYR A 1 96 ? -0.396 -5.654 16.293 1.00 93.31 96 TYR A C 1
ATOM 724 O O . TYR A 1 96 ? 0.231 -6.573 15.754 1.00 93.31 96 TYR A O 1
ATOM 732 N N . ALA A 1 97 ? -1.096 -5.860 17.409 1.00 94.94 97 ALA A N 1
ATOM 733 C CA . ALA A 1 97 ? -1.206 -7.173 18.043 1.00 94.94 97 ALA A CA 1
ATOM 734 C C . ALA A 1 97 ? -1.885 -8.202 17.115 1.00 94.94 97 ALA A C 1
ATOM 736 O O . ALA A 1 97 ? -1.443 -9.357 17.019 1.00 94.94 97 ALA A O 1
ATOM 737 N N . ARG A 1 98 ? -2.909 -7.781 16.361 1.00 94.56 98 ARG A N 1
ATOM 738 C CA . ARG A 1 98 ? -3.598 -8.600 15.347 1.00 94.56 98 ARG A CA 1
ATOM 739 C C . ARG A 1 98 ? -2.680 -8.951 14.183 1.00 94.56 98 ARG A C 1
ATOM 741 O O . ARG A 1 98 ? -2.682 -10.107 13.764 1.00 94.56 98 ARG A O 1
ATOM 748 N N . LEU A 1 99 ? -1.847 -8.013 13.714 1.00 94.06 99 LEU A N 1
ATOM 749 C CA . LEU A 1 99 ? -0.846 -8.274 12.667 1.00 94.06 99 LEU A CA 1
ATOM 750 C C . LEU A 1 99 ? 0.085 -9.443 13.030 1.00 94.06 99 LEU A C 1
ATOM 752 O O . LEU A 1 99 ? 0.581 -10.135 12.144 1.00 94.06 99 LEU A O 1
ATOM 756 N N . ARG A 1 100 ? 0.369 -9.639 14.325 1.00 94.50 100 ARG A N 1
ATOM 757 C CA . ARG A 1 100 ? 1.291 -10.677 14.817 1.00 94.50 100 ARG A CA 1
ATOM 758 C C . ARG A 1 100 ? 0.636 -12.025 15.089 1.00 94.50 100 ARG A C 1
ATOM 760 O O . ARG A 1 100 ? 1.343 -13.026 15.148 1.00 94.50 100 ARG A O 1
ATOM 767 N N . SER A 1 101 ? -0.673 -12.042 15.300 1.00 96.25 101 SER A N 1
ATOM 768 C CA . SER A 1 101 ? -1.414 -13.223 15.756 1.00 96.25 101 SER A CA 1
ATOM 769 C C . SER A 1 101 ? -2.414 -13.753 14.725 1.00 96.25 101 SER A C 1
ATOM 771 O O . SER A 1 101 ? -2.965 -14.833 14.917 1.00 96.25 101 SER A O 1
ATOM 773 N N . SER A 1 102 ? -2.642 -13.021 13.632 1.00 95.50 102 SER A N 1
ATOM 774 C CA . SER A 1 102 ? -3.639 -13.334 12.608 1.00 95.50 102 SER A CA 1
ATOM 775 C C . SER A 1 102 ? -3.165 -12.937 11.205 1.00 95.50 102 SER A C 1
ATOM 777 O O . SER A 1 102 ? -2.138 -12.285 11.026 1.00 95.50 102 SER A O 1
ATOM 779 N N . ALA A 1 103 ? -3.941 -13.322 10.193 1.00 94.06 103 ALA A N 1
ATOM 780 C CA . ALA A 1 103 ? -3.786 -12.829 8.832 1.00 94.06 103 ALA A CA 1
ATOM 781 C C . ALA A 1 103 ? -4.413 -11.437 8.679 1.00 94.06 103 ALA A C 1
ATOM 783 O O . ALA A 1 103 ? -5.479 -11.152 9.228 1.00 94.06 103 ALA A O 1
ATOM 784 N N . VAL A 1 104 ? -3.744 -10.584 7.907 1.00 91.31 104 VAL A N 1
ATOM 785 C CA . VAL A 1 104 ? -4.054 -9.157 7.751 1.00 91.31 104 VAL A CA 1
ATOM 786 C C . VAL A 1 104 ? -3.704 -8.687 6.339 1.00 91.31 104 VAL A C 1
ATOM 788 O O . VAL A 1 104 ? -2.813 -9.244 5.694 1.00 91.31 104 VAL A O 1
ATOM 791 N N . ALA A 1 105 ? -4.401 -7.659 5.855 1.00 91.81 105 ALA A N 1
ATOM 792 C CA . ALA A 1 105 ? -4.205 -7.095 4.523 1.00 91.81 105 ALA A CA 1
ATOM 793 C C . ALA A 1 105 ? -3.611 -5.683 4.602 1.00 91.81 105 ALA A C 1
ATOM 795 O O . ALA A 1 105 ? -4.017 -4.873 5.431 1.00 91.81 105 ALA A O 1
ATO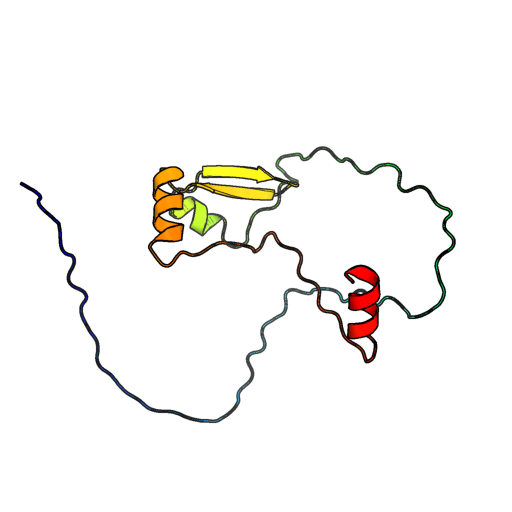M 796 N N . PHE A 1 106 ? -2.681 -5.375 3.694 1.00 91.69 106 PHE A N 1
ATOM 797 C CA . PHE A 1 106 ? -2.078 -4.049 3.564 1.00 91.69 106 PHE A CA 1
ATOM 798 C C . PHE A 1 106 ? -2.246 -3.510 2.147 1.00 91.69 106 PHE A C 1
ATOM 800 O O . PHE A 1 106 ? -1.907 -4.189 1.176 1.00 91.69 106 PHE A O 1
ATOM 807 N N . ASP A 1 107 ? -2.662 -2.250 2.024 1.00 94.75 107 ASP A N 1
ATOM 808 C CA . ASP A 1 107 ? -2.599 -1.534 0.752 1.00 94.75 107 ASP A CA 1
ATOM 809 C C . ASP A 1 107 ? -1.191 -0.958 0.543 1.00 94.75 107 ASP A C 1
ATOM 811 O O . ASP A 1 107 ? -0.698 -0.130 1.312 1.00 94.75 107 ASP A O 1
ATOM 815 N N . ARG A 1 108 ? -0.518 -1.436 -0.505 1.00 93.12 108 ARG A N 1
ATOM 816 C CA . ARG A 1 108 ? 0.839 -1.026 -0.907 1.00 93.12 108 ARG A CA 1
ATOM 817 C C . ARG A 1 108 ? 0.860 -0.413 -2.296 1.00 93.12 108 ARG A C 1
ATOM 819 O O . ARG A 1 108 ? 1.893 -0.406 -2.965 1.00 93.12 108 ARG A O 1
ATOM 826 N N . SER A 1 109 ? -0.288 0.080 -2.744 1.00 90.19 109 SER A N 1
ATOM 827 C CA . SER A 1 109 ? -0.439 0.676 -4.068 1.00 90.19 109 SER A CA 1
ATOM 828 C C . SER A 1 109 ? 0.281 2.024 -4.193 1.00 90.19 109 SER A C 1
ATOM 830 O O . SER A 1 109 ? 0.484 2.485 -5.310 1.00 90.19 109 SER A O 1
ATOM 832 N N . ASP A 1 110 ? 0.743 2.621 -3.082 1.00 92.25 110 ASP A N 1
ATOM 833 C CA . ASP A 1 110 ? 1.637 3.792 -3.076 1.00 92.25 110 ASP A CA 1
ATOM 834 C C . ASP A 1 110 ? 3.066 3.469 -3.540 1.00 92.25 110 ASP A C 1
ATOM 836 O O . ASP A 1 110 ? 3.870 4.373 -3.775 1.00 92.25 110 ASP A O 1
ATOM 840 N N . ARG A 1 111 ? 3.422 2.183 -3.644 1.00 90.19 111 ARG A N 1
ATOM 841 C CA . ARG A 1 111 ? 4.773 1.763 -4.013 1.00 90.19 111 ARG A CA 1
ATOM 842 C C . ARG A 1 111 ? 4.987 1.813 -5.516 1.00 90.19 111 ARG A C 1
ATOM 844 O O . ARG A 1 111 ? 4.244 1.218 -6.294 1.00 90.19 111 ARG A O 1
ATOM 851 N N . THR A 1 112 ? 6.097 2.436 -5.902 1.00 87.50 112 THR A N 1
ATOM 852 C CA . THR A 1 112 ? 6.644 2.326 -7.252 1.00 87.50 112 THR A CA 1
ATOM 853 C C . THR A 1 112 ? 6.886 0.860 -7.597 1.00 87.50 112 THR A C 1
ATOM 855 O O . THR A 1 112 ? 7.475 0.117 -6.812 1.00 87.50 112 THR A O 1
ATOM 858 N N . ARG A 1 113 ? 6.462 0.460 -8.797 1.00 90.38 113 ARG A N 1
ATOM 859 C CA . ARG A 1 113 ? 6.743 -0.853 -9.382 1.00 90.38 113 ARG A CA 1
ATOM 860 C C . ARG A 1 113 ? 7.601 -0.650 -10.624 1.00 90.38 113 ARG A C 1
ATOM 862 O O . ARG A 1 113 ? 7.269 0.183 -11.464 1.00 90.38 113 ARG A O 1
ATOM 869 N N . LEU A 1 114 ? 8.698 -1.395 -10.722 1.00 90.56 114 LEU A N 1
ATOM 870 C CA . LEU A 1 114 ? 9.612 -1.364 -11.862 1.00 90.56 114 LEU A CA 1
ATOM 871 C C . LEU A 1 114 ? 9.665 -2.755 -12.490 1.00 90.56 114 LEU A C 1
ATOM 873 O O . LEU A 1 114 ? 9.867 -3.741 -11.786 1.00 90.56 114 LEU A O 1
ATOM 877 N N . LEU A 1 115 ? 9.500 -2.817 -13.809 1.00 93.62 115 LEU A N 1
ATOM 878 C CA . LEU A 1 115 ? 9.759 -4.014 -14.602 1.00 93.62 115 LEU A CA 1
ATOM 879 C C . LEU A 1 115 ? 11.065 -3.801 -15.367 1.00 93.62 115 LEU A C 1
ATOM 881 O O . LEU A 1 115 ? 11.164 -2.879 -16.176 1.00 93.62 115 LEU A O 1
ATOM 885 N N . VAL A 1 116 ? 12.052 -4.655 -15.111 1.00 93.19 116 VAL A N 1
ATOM 886 C CA . VAL A 1 116 ? 13.348 -4.657 -15.800 1.00 93.19 116 VAL A CA 1
ATOM 887 C C . VAL A 1 116 ? 13.402 -5.893 -16.692 1.00 93.19 116 VAL A C 1
ATOM 889 O O . VAL A 1 116 ? 13.037 -6.983 -16.261 1.00 93.19 116 VAL A O 1
ATOM 892 N N . SER A 1 117 ? 13.816 -5.726 -17.946 1.00 94.31 117 SER A N 1
ATOM 893 C CA . SER A 1 117 ? 13.871 -6.808 -18.936 1.00 94.31 117 SER A CA 1
ATOM 894 C C . SER A 1 117 ? 15.081 -6.646 -19.857 1.00 94.31 117 SER A C 1
ATOM 896 O O . SER A 1 117 ? 15.612 -5.544 -19.988 1.00 94.31 117 SER A O 1
ATOM 898 N N . GLY A 1 118 ? 15.514 -7.745 -20.480 1.00 96.56 118 GLY A N 1
ATOM 899 C CA . GLY A 1 118 ? 16.732 -7.823 -21.293 1.00 96.56 118 GLY A CA 1
ATOM 900 C C . GLY A 1 118 ? 17.721 -8.853 -20.745 1.00 96.56 118 GLY A C 1
ATOM 901 O O . GLY A 1 118 ? 17.612 -9.261 -19.589 1.00 96.56 118 GLY A O 1
ATOM 902 N N . THR A 1 119 ? 18.680 -9.275 -21.574 1.00 97.69 119 THR A N 1
ATOM 903 C CA . THR A 1 119 ? 19.695 -10.288 -21.213 1.00 97.69 119 THR A CA 1
ATOM 904 C C . THR A 1 119 ? 20.548 -9.864 -20.021 1.00 97.69 119 THR A C 1
ATOM 906 O O . THR A 1 119 ? 20.938 -10.702 -19.216 1.00 97.69 119 THR A O 1
ATOM 909 N N . ASP A 1 120 ? 20.753 -8.556 -19.860 1.00 97.00 120 ASP A N 1
ATOM 910 C CA . ASP A 1 120 ? 21.657 -7.996 -18.854 1.00 97.00 120 ASP A CA 1
ATOM 911 C C . ASP A 1 120 ? 20.921 -7.528 -17.584 1.00 97.00 120 ASP A C 1
ATOM 913 O O . ASP A 1 120 ? 21.522 -6.900 -16.713 1.00 97.00 120 ASP A O 1
ATOM 917 N N . ALA A 1 121 ? 19.616 -7.814 -17.444 1.00 97.00 121 ALA A N 1
ATOM 918 C CA . ALA A 1 121 ? 18.797 -7.314 -16.334 1.00 97.00 121 ALA A CA 1
ATOM 919 C C . ALA A 1 121 ? 19.381 -7.670 -14.954 1.00 97.00 121 ALA A C 1
ATOM 921 O O . ALA A 1 121 ? 19.399 -6.828 -14.057 1.00 97.00 121 ALA A O 1
ATOM 922 N N . GLY A 1 122 ? 19.907 -8.890 -14.796 1.00 96.06 122 GLY A N 1
ATOM 923 C CA . GLY A 1 122 ? 20.560 -9.324 -13.559 1.00 96.06 122 GLY A CA 1
ATOM 924 C C . GLY A 1 122 ? 21.837 -8.539 -13.249 1.00 96.06 122 GLY A C 1
ATOM 925 O O . GLY A 1 122 ? 22.024 -8.112 -12.114 1.00 96.06 122 GLY A O 1
ATOM 926 N N . ALA A 1 123 ? 22.676 -8.282 -14.259 1.00 96.94 123 ALA A N 1
ATOM 927 C CA . ALA A 1 123 ? 23.903 -7.500 -14.098 1.00 96.94 123 ALA A CA 1
ATOM 928 C C . ALA A 1 123 ? 23.602 -6.042 -13.720 1.00 96.94 123 ALA A C 1
ATOM 930 O O . ALA A 1 123 ? 24.245 -5.489 -12.831 1.00 96.94 123 ALA A O 1
ATOM 931 N N . VAL A 1 124 ? 22.582 -5.438 -14.340 1.00 96.12 124 VAL A N 1
ATOM 932 C CA . VAL A 1 124 ? 22.129 -4.079 -14.006 1.00 96.12 124 VAL A CA 1
ATOM 933 C C . VAL A 1 124 ? 21.618 -4.006 -12.568 1.00 96.12 124 VAL A C 1
ATOM 935 O O . VAL A 1 124 ? 22.021 -3.114 -11.827 1.00 96.12 124 VAL A O 1
ATOM 938 N N . LEU A 1 125 ? 20.753 -4.937 -12.153 1.00 96.25 125 LEU A N 1
ATOM 939 C CA . LEU A 1 125 ? 20.247 -4.965 -10.778 1.00 96.25 125 LEU A CA 1
ATOM 940 C C . LEU A 1 125 ? 21.380 -5.203 -9.771 1.00 96.25 125 LEU A C 1
ATOM 942 O O . LEU A 1 125 ? 21.425 -4.526 -8.747 1.00 96.25 125 LEU A O 1
ATOM 946 N N . GLY A 1 126 ? 22.320 -6.098 -10.086 1.00 96.69 126 GLY A N 1
ATOM 947 C CA . GLY A 1 126 ? 23.501 -6.355 -9.263 1.00 96.69 126 GLY A CA 1
ATOM 948 C C . GLY A 1 126 ? 24.388 -5.122 -9.095 1.00 96.69 126 GLY A C 1
ATOM 949 O O . GLY A 1 126 ? 24.787 -4.815 -7.983 1.00 96.69 126 GLY A O 1
ATOM 950 N N . ALA A 1 127 ? 24.629 -4.354 -10.158 1.00 95.50 127 ALA A N 1
ATOM 951 C CA . ALA A 1 127 ? 25.438 -3.136 -10.080 1.00 95.50 127 ALA A CA 1
ATOM 952 C C . ALA A 1 127 ? 24.786 -2.000 -9.264 1.00 95.50 127 ALA A C 1
ATOM 954 O O . ALA A 1 127 ? 25.483 -1.086 -8.827 1.00 95.50 127 ALA A O 1
ATOM 955 N N . VAL A 1 128 ? 23.459 -2.016 -9.096 1.00 94.81 128 VAL A N 1
ATOM 956 C CA . VAL A 1 128 ? 22.718 -0.989 -8.342 1.00 94.81 128 VAL A CA 1
ATOM 957 C C . VAL A 1 128 ? 22.502 -1.387 -6.878 1.00 94.81 128 VAL A C 1
ATOM 959 O O . VAL A 1 128 ? 22.471 -0.505 -6.020 1.00 94.81 128 VAL A O 1
ATOM 962 N N . PHE A 1 129 ? 22.314 -2.681 -6.594 1.00 92.06 129 PHE A N 1
ATOM 963 C CA . PHE A 1 129 ? 21.869 -3.176 -5.283 1.00 92.06 129 PHE A CA 1
ATOM 964 C C . PHE A 1 129 ? 22.808 -4.188 -4.603 1.00 92.06 129 PHE A C 1
ATOM 966 O O . PHE A 1 129 ? 22.503 -4.592 -3.480 1.00 92.06 129 PHE A O 1
ATOM 973 N N . GLY A 1 130 ? 23.879 -4.634 -5.269 1.00 82.38 130 GLY A N 1
ATOM 974 C CA . GLY A 1 130 ? 24.921 -5.504 -4.704 1.00 82.38 130 GLY A CA 1
ATOM 975 C C . GLY A 1 130 ? 26.051 -4.711 -4.067 1.00 82.38 130 GLY A C 1
ATOM 976 O O . GLY A 1 130 ? 26.602 -5.219 -3.068 1.00 82.38 130 GLY A O 1
#

Radius of gyration: 23.53 Å; Cα contacts (8 Å, |Δi|>4): 55; chains: 1; bounding box: 52×53×58 Å

Sequence (130 aa):
MDRGVRHPARGLAGDEEAPDGARRSRERAVGLRAQRVPGGGAPDRGRRATALRRGVTEAGINRLALHAVHEALGATFRMRGGWRLPESYGDGEDEYARLRSSAVAFDRSDRTRLLVSGTDAGAVLGAVFG